Protein AF-A0A2M8P9A7-F1 (afdb_monomer)

Nearest PDB structures (foldseek):
  5wuq-assembly2_D  TM=7.816E-01  e=3.801E-02  Bacillus subtilis subsp. subtilis str. 168
  8z6g-assembly3_E  TM=8.017E-01  e=3.995E+00  Pseudomonas aeruginosa
  6in7-assembly1_A  TM=7.572E-01  e=4.563E+00  Pseudomonas aeruginosa PAO1
  2rn7-assembly1_A  TM=2.096E-01  e=6.362E+00  Shigella flexneri

Radius of gyration: 49.52 Å; Cα contacts (8 Å, |Δi|>4): 19; chains: 1; bounding box: 119×37×91 Å

Solvent-accessible surface area (backbone atoms only — not comparable to full-atom values): 7532 Å² total; per-residue (Å²): 134,75,89,67,88,71,76,50,73,67,54,52,52,52,49,49,32,53,74,75,63,72,52,51,73,70,55,45,55,53,49,53,55,48,46,75,76,33,69,65,57,43,51,51,51,52,50,51,51,51,50,53,52,56,59,71,66,55,77,88,74,79,76,76,76,76,86,68,78,50,77,89,70,58,70,80,73,82,70,81,76,79,69,79,77,75,76,80,77,75,82,74,72,65,64,63,57,52,54,55,52,52,52,53,50,52,53,52,52,53,56,52,55,68,73,76,112

Structure (mmCIF, N/CA/C/O backbone):
data_AF-A0A2M8P9A7-F1
#
_entry.id   AF-A0A2M8P9A7-F1
#
loop_
_atom_site.group_PDB
_atom_site.id
_atom_site.type_symbol
_atom_site.label_atom_id
_atom_site.label_alt_id
_atom_site.label_comp_id
_atom_site.label_asym_id
_atom_site.label_entity_id
_atom_site.label_seq_id
_atom_site.pdbx_PDB_ins_code
_atom_site.Cartn_x
_atom_site.Cartn_y
_atom_site.Cartn_z
_atom_site.occupancy
_atom_site.B_iso_or_equiv
_atom_site.auth_seq_id
_atom_site.auth_comp_id
_atom_site.auth_asym_id
_atom_site.auth_atom_id
_atom_site.pdbx_PDB_model_num
ATOM 1 N N . MET A 1 1 ? -1.663 23.539 10.699 1.00 40.19 1 MET A N 1
ATOM 2 C CA . MET A 1 1 ? -1.177 22.172 10.427 1.00 40.19 1 MET A CA 1
ATOM 3 C C . MET A 1 1 ? -1.245 21.459 11.757 1.00 40.19 1 MET A C 1
ATOM 5 O O . MET A 1 1 ? -0.344 21.601 12.572 1.00 40.19 1 MET A O 1
ATOM 9 N N . SER A 1 2 ? -2.431 20.938 12.057 1.00 39.78 2 SER A N 1
ATOM 10 C CA . SER A 1 2 ? -2.767 20.396 13.370 1.00 39.78 2 SER A CA 1
ATOM 11 C C . SER A 1 2 ? -1.882 19.187 13.635 1.00 39.78 2 SER A C 1
ATOM 13 O O . SER A 1 2 ? -1.644 18.412 12.718 1.00 39.78 2 SER A O 1
ATOM 15 N N . ALA A 1 3 ? -1.371 19.047 14.853 1.00 45.38 3 ALA A N 1
ATOM 16 C CA . ALA A 1 3 ? -0.750 17.813 15.303 1.00 45.38 3 ALA A CA 1
ATOM 17 C C . ALA A 1 3 ? -1.826 16.716 15.269 1.00 45.38 3 ALA A C 1
ATOM 19 O O . ALA A 1 3 ? -2.618 16.578 16.199 1.00 45.38 3 ALA A O 1
ATOM 20 N N . GLU A 1 4 ? -1.948 16.047 14.125 1.00 49.41 4 GLU A N 1
ATOM 21 C CA . GLU A 1 4 ? -2.879 14.952 13.914 1.00 49.41 4 GLU A CA 1
ATOM 22 C C . GLU A 1 4 ? -2.472 13.808 14.837 1.00 49.41 4 GLU A C 1
ATOM 24 O O . GLU A 1 4 ? -1.296 13.464 14.943 1.00 49.41 4 GLU A O 1
ATOM 29 N N . GLN A 1 5 ? -3.448 13.242 15.537 1.00 59.94 5 GLN A N 1
ATOM 30 C CA . GLN A 1 5 ? -3.306 11.987 16.263 1.00 59.94 5 GLN A CA 1
ATOM 31 C C . GLN A 1 5 ? -2.989 10.886 15.243 1.00 59.94 5 GLN A C 1
ATOM 33 O O . GLN A 1 5 ? -3.887 10.220 14.734 1.00 59.94 5 GLN A O 1
ATOM 38 N N . GLN A 1 6 ? -1.711 10.776 14.883 1.00 73.38 6 GLN A N 1
ATOM 39 C CA . GLN A 1 6 ? -1.192 9.807 13.933 1.00 73.38 6 GLN A CA 1
ATOM 40 C C . GLN A 1 6 ? -1.358 8.408 14.523 1.00 73.38 6 GLN A C 1
ATOM 42 O O . GLN A 1 6 ? -0.904 8.139 15.636 1.00 73.38 6 GLN A O 1
ATOM 47 N N . ILE A 1 7 ? -2.028 7.529 13.778 1.00 87.50 7 ILE A N 1
ATOM 48 C CA . ILE A 1 7 ? -2.097 6.104 14.106 1.00 87.50 7 ILE A CA 1
ATOM 49 C C . ILE A 1 7 ? -0.682 5.502 14.099 1.00 87.50 7 ILE A C 1
ATOM 51 O O . ILE A 1 7 ? 0.216 6.008 13.415 1.00 87.50 7 ILE A O 1
ATOM 55 N N . SER A 1 8 ? -0.466 4.441 14.878 1.00 92.94 8 SER A N 1
ATOM 56 C CA . SER A 1 8 ? 0.859 3.829 15.005 1.00 92.94 8 SER A CA 1
ATOM 57 C C . SER A 1 8 ? 1.303 3.183 13.683 1.00 92.94 8 SER A C 1
ATOM 59 O O . SER A 1 8 ? 0.450 2.724 12.921 1.00 92.94 8 SER A O 1
ATOM 61 N N . PRO A 1 9 ? 2.613 3.040 13.401 1.00 92.56 9 PRO A N 1
ATOM 62 C CA . PRO A 1 9 ? 3.082 2.262 12.251 1.00 92.56 9 PRO A CA 1
ATOM 63 C C . PRO A 1 9 ? 2.522 0.831 12.207 1.00 92.56 9 PRO A C 1
ATOM 65 O O . PRO A 1 9 ? 2.186 0.342 11.135 1.00 92.56 9 PRO A O 1
ATOM 68 N N . GLN A 1 10 ? 2.349 0.188 13.367 1.00 94.69 10 GLN A N 1
ATOM 69 C CA . GLN A 1 10 ? 1.723 -1.136 13.460 1.00 94.69 10 GLN A CA 1
ATOM 70 C C . GLN A 1 10 ? 0.238 -1.106 13.081 1.00 94.69 10 GLN A C 1
ATOM 72 O O . GLN A 1 10 ? -0.256 -2.052 12.479 1.00 94.69 10 GLN A O 1
ATOM 77 N N . ASP A 1 11 ? -0.479 -0.026 13.405 1.00 95.88 11 ASP A N 1
ATOM 78 C CA . ASP A 1 11 ? -1.876 0.121 12.989 1.00 95.88 11 ASP A CA 1
ATOM 79 C C . ASP A 1 11 ? -1.967 0.300 11.472 1.00 95.88 11 ASP A C 1
ATOM 81 O O . ASP A 1 11 ? -2.849 -0.277 10.844 1.00 95.88 11 ASP A O 1
ATOM 85 N N . TYR A 1 12 ? -1.036 1.044 10.865 1.00 95.62 12 TYR A N 1
ATOM 86 C CA . TYR A 1 12 ? -0.946 1.157 9.407 1.00 95.62 12 TYR A CA 1
ATOM 87 C C . TYR A 1 12 ? -0.718 -0.197 8.734 1.00 95.62 12 TYR A C 1
ATOM 89 O O . TYR A 1 12 ? -1.414 -0.524 7.775 1.00 95.62 12 TYR A O 1
ATOM 97 N N . GLU A 1 13 ? 0.232 -0.985 9.238 1.00 96.31 13 GLU A N 1
ATOM 98 C CA . GLU A 1 13 ? 0.516 -2.330 8.728 1.00 96.31 13 GLU A CA 1
ATOM 99 C C . GLU A 1 13 ? -0.717 -3.234 8.835 1.00 96.31 13 GLU A C 1
ATOM 101 O O . GLU A 1 13 ? -1.110 -3.878 7.865 1.00 96.31 13 GLU A O 1
ATOM 106 N N . LEU A 1 14 ? -1.397 -3.195 9.979 1.00 97.62 14 LEU A N 1
ATOM 107 C CA . LEU A 1 14 ? -2.587 -3.994 10.240 1.00 97.62 14 LEU A CA 1
ATOM 108 C C . LEU A 1 14 ? -3.786 -3.574 9.365 1.00 97.62 14 LEU A C 1
ATOM 110 O O . LEU A 1 14 ? -4.539 -4.428 8.896 1.00 97.62 14 LEU A O 1
ATOM 114 N N . LEU A 1 15 ? -3.945 -2.277 9.080 1.00 97.62 15 LEU A N 1
ATOM 115 C CA . LEU A 1 15 ? -4.937 -1.777 8.122 1.00 97.62 15 LEU A CA 1
ATOM 116 C C . LEU A 1 15 ? -4.605 -2.174 6.676 1.00 97.62 15 LEU A C 1
ATOM 118 O O . LEU A 1 15 ? -5.524 -2.505 5.927 1.00 97.62 15 LEU A O 1
ATOM 122 N N . SER A 1 16 ? -3.326 -2.161 6.286 1.00 97.31 16 SER A N 1
ATOM 123 C CA . SER A 1 16 ? -2.891 -2.633 4.963 1.00 97.31 16 SER A CA 1
ATOM 124 C C . SER A 1 16 ? -3.195 -4.119 4.799 1.00 97.31 16 SER A C 1
ATOM 126 O O . SER A 1 16 ? -3.940 -4.490 3.897 1.00 97.31 16 SER A O 1
ATOM 128 N N . ALA A 1 17 ? -2.747 -4.949 5.745 1.00 98.00 17 ALA A N 1
ATOM 129 C CA . ALA A 1 17 ? -3.011 -6.385 5.747 1.00 98.00 17 ALA A CA 1
ATOM 130 C C . ALA A 1 17 ? -4.520 -6.700 5.747 1.00 98.00 17 ALA A C 1
ATOM 132 O O . ALA A 1 17 ? -4.963 -7.663 5.123 1.00 98.00 17 ALA A O 1
ATOM 133 N N . TYR A 1 18 ? -5.347 -5.874 6.400 1.00 98.19 18 TYR A N 1
ATOM 134 C CA . TYR A 1 18 ? -6.805 -6.007 6.334 1.00 98.19 18 TYR A CA 1
ATOM 135 C C . TYR A 1 18 ? -7.370 -5.752 4.930 1.00 98.19 18 TYR A C 1
ATOM 137 O O . TYR A 1 18 ? -8.281 -6.468 4.506 1.00 98.19 18 TYR A O 1
ATOM 145 N N . ILE A 1 19 ? -6.856 -4.745 4.213 1.00 97.56 19 ILE A N 1
ATOM 146 C CA . ILE A 1 19 ? -7.252 -4.445 2.827 1.00 97.56 19 ILE A CA 1
ATOM 147 C C . ILE A 1 19 ? -6.826 -5.578 1.890 1.00 97.56 19 ILE A C 1
ATOM 149 O O . ILE A 1 19 ? -7.627 -5.991 1.051 1.00 97.56 19 ILE A O 1
ATOM 153 N N . ASP A 1 20 ? -5.616 -6.101 2.076 1.00 97.25 20 ASP A N 1
ATOM 154 C CA . ASP A 1 20 ? -5.052 -7.178 1.257 1.00 97.25 20 ASP A CA 1
ATOM 155 C C . ASP A 1 20 ? -5.643 -8.561 1.602 1.00 97.25 20 ASP A C 1
ATOM 157 O O . ASP A 1 20 ? -5.500 -9.522 0.847 1.00 97.25 20 ASP A O 1
ATOM 161 N N . GLY A 1 21 ? -6.381 -8.664 2.714 1.00 97.44 21 GLY A N 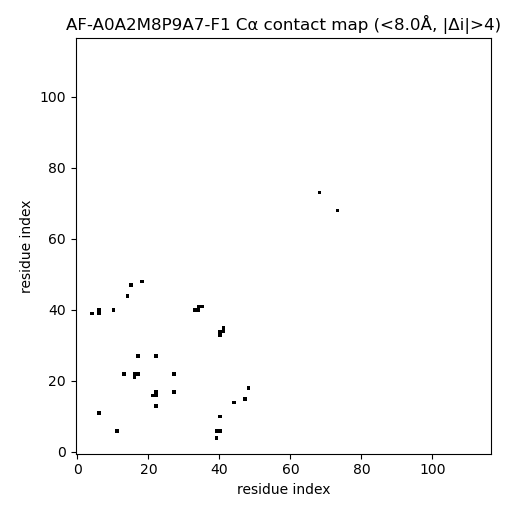1
ATOM 162 C CA . GLY A 1 21 ? -7.005 -9.907 3.169 1.00 97.44 21 GLY A CA 1
ATOM 163 C C . GLY A 1 21 ? -6.034 -10.879 3.843 1.00 97.44 21 GLY A C 1
ATOM 164 O O . GLY A 1 21 ? -6.341 -12.063 3.939 1.00 97.44 21 GLY A O 1
ATOM 165 N N . GLU A 1 22 ? -4.895 -10.384 4.326 1.00 98.25 22 GLU A N 1
ATOM 166 C CA . GLU A 1 22 ? -3.803 -11.171 4.912 1.00 98.25 22 GLU A CA 1
ATOM 167 C C . GLU A 1 22 ? -3.935 -11.392 6.430 1.00 98.25 22 GLU A C 1
ATOM 169 O O . GLU A 1 22 ? -3.127 -12.102 7.025 1.00 98.25 22 GLU A O 1
ATOM 174 N N . LEU A 1 23 ? -4.959 -10.820 7.073 1.00 98.12 23 LEU A N 1
ATOM 175 C CA . LEU A 1 23 ? -5.233 -11.057 8.495 1.00 98.12 23 LEU A CA 1
ATOM 176 C C . LEU A 1 23 ? -5.910 -12.408 8.739 1.00 98.12 23 LEU A C 1
ATOM 178 O O . LEU A 1 23 ? -6.832 -12.799 8.017 1.00 98.12 23 LEU A O 1
ATOM 182 N N . THR A 1 24 ? -5.534 -13.068 9.836 1.00 98.12 24 THR A N 1
ATOM 183 C CA . THR A 1 24 ? -6.287 -14.214 10.366 1.00 98.12 24 THR A CA 1
ATOM 184 C C . THR A 1 24 ? -7.675 -13.787 10.859 1.00 98.12 24 THR A C 1
ATOM 186 O O . THR A 1 24 ? -7.909 -12.617 11.173 1.00 98.12 24 THR A O 1
ATOM 189 N N . ASP A 1 25 ? -8.606 -14.735 11.007 1.00 97.69 25 ASP A N 1
ATOM 190 C CA . ASP A 1 25 ? -9.963 -14.440 11.500 1.00 97.69 25 ASP A CA 1
ATOM 191 C C . ASP A 1 25 ? -9.959 -13.768 12.885 1.00 97.69 25 ASP A C 1
ATOM 193 O O . ASP A 1 25 ? -10.764 -12.878 13.162 1.00 97.69 25 ASP A O 1
ATOM 197 N N . ALA A 1 26 ? -9.036 -14.163 13.767 1.00 97.38 26 ALA A N 1
ATOM 198 C CA . ALA A 1 26 ? -8.912 -13.587 15.104 1.00 97.38 26 ALA A CA 1
ATOM 199 C C . ALA A 1 26 ? -8.438 -12.123 15.064 1.00 97.38 26 ALA A C 1
ATOM 201 O O . ALA A 1 26 ? -8.999 -11.262 15.749 1.00 97.38 26 ALA A O 1
ATOM 202 N N . GLU A 1 27 ? -7.432 -11.828 14.240 1.00 97.25 27 GLU A N 1
ATOM 203 C CA . GLU A 1 27 ? -6.902 -10.472 14.054 1.00 97.25 27 GLU A CA 1
ATOM 204 C C . GLU A 1 27 ? -7.929 -9.569 13.380 1.00 97.25 27 GLU A C 1
ATOM 206 O O . GLU A 1 27 ? -8.169 -8.455 13.845 1.00 97.25 27 GLU A O 1
ATOM 211 N N . ARG A 1 28 ? -8.602 -10.082 12.344 1.00 97.75 28 ARG A N 1
ATOM 212 C CA . ARG A 1 28 ? -9.699 -9.401 11.656 1.00 97.75 28 ARG A CA 1
ATOM 213 C C . ARG A 1 28 ? -10.794 -8.990 12.634 1.00 97.75 28 ARG A C 1
ATOM 215 O O . ARG A 1 28 ? -11.146 -7.816 12.683 1.00 97.75 28 ARG A O 1
ATOM 222 N N . ASN A 1 29 ? -11.294 -9.925 13.442 1.00 97.88 29 ASN A N 1
ATOM 223 C CA . ASN A 1 29 ? -12.350 -9.640 14.417 1.00 97.88 29 ASN A CA 1
ATOM 224 C C . ASN A 1 29 ? -11.912 -8.586 15.445 1.00 97.88 29 ASN A C 1
ATOM 226 O O . ASN A 1 29 ? -12.687 -7.700 15.802 1.00 97.88 29 ASN A O 1
ATOM 230 N N . THR A 1 30 ? -10.660 -8.657 15.900 1.00 97.56 30 THR A N 1
ATOM 231 C CA . THR A 1 30 ? -10.099 -7.688 16.852 1.00 97.56 30 THR A CA 1
ATOM 232 C C . THR A 1 30 ? -10.006 -6.292 16.231 1.00 97.56 30 THR A C 1
ATOM 234 O O . THR A 1 30 ? -10.392 -5.302 16.855 1.00 97.56 30 THR A O 1
ATOM 237 N N . LEU A 1 31 ? -9.536 -6.200 14.985 1.00 97.56 31 LEU A N 1
ATOM 238 C CA . LEU A 1 31 ? -9.474 -4.943 14.245 1.00 97.56 31 LEU A CA 1
ATOM 239 C C . LEU A 1 31 ? -10.863 -4.362 13.995 1.00 97.56 31 LEU A C 1
ATOM 241 O O . LEU A 1 31 ? -11.073 -3.172 14.197 1.00 97.56 31 LEU A O 1
ATOM 245 N N . GLU A 1 32 ? -11.821 -5.185 13.579 1.00 97.50 32 GLU A N 1
ATOM 246 C CA . GLU A 1 32 ? -13.188 -4.741 13.309 1.00 97.50 32 GLU A CA 1
ATOM 247 C C . GLU A 1 32 ? -13.859 -4.195 14.574 1.00 97.50 32 GLU A C 1
ATOM 249 O O . GLU A 1 32 ? -14.513 -3.155 14.513 1.00 97.50 32 GLU A O 1
ATOM 254 N N . GLN A 1 33 ? -13.611 -4.800 15.740 1.00 97.38 33 GLN A N 1
ATOM 255 C CA . GLN A 1 33 ? -14.039 -4.241 17.025 1.00 97.38 33 GLN A CA 1
ATOM 256 C C . GLN A 1 33 ? -13.410 -2.869 17.294 1.00 97.38 33 GLN A C 1
ATOM 258 O O . GLN A 1 33 ? -14.136 -1.929 17.619 1.00 97.38 33 GLN A O 1
ATOM 263 N N . ARG A 1 34 ? -12.094 -2.715 17.106 1.00 96.62 34 ARG A N 1
ATOM 264 C CA . ARG A 1 34 ? -11.412 -1.415 17.256 1.00 96.62 34 ARG A CA 1
ATOM 265 C C . ARG A 1 34 ? -11.943 -0.370 16.284 1.00 96.62 34 ARG A C 1
ATOM 267 O O . ARG A 1 34 ? -12.179 0.771 16.668 1.00 96.62 34 ARG A O 1
ATOM 274 N N . LEU A 1 35 ? -12.216 -0.761 15.041 1.00 96.75 35 LEU A N 1
ATOM 275 C CA . LEU A 1 35 ? -12.815 0.120 14.047 1.00 96.75 35 LEU A CA 1
ATOM 276 C C . LEU A 1 35 ? -14.183 0.631 14.499 1.00 96.75 35 LEU A C 1
ATOM 278 O O . LEU A 1 35 ? -14.527 1.736 14.115 1.00 96.75 35 LEU A O 1
ATOM 282 N N . THR A 1 36 ? -14.958 -0.081 15.325 1.00 96.94 36 THR A N 1
ATOM 283 C CA . THR A 1 36 ? -16.237 0.462 15.832 1.00 96.94 36 THR A CA 1
ATOM 284 C C . THR A 1 36 ? -16.075 1.598 16.844 1.00 96.94 36 THR A C 1
ATOM 286 O O . THR A 1 36 ? -16.965 2.442 16.952 1.00 96.94 36 THR A O 1
ATOM 289 N N . THR A 1 37 ? -14.958 1.644 17.570 1.00 95.81 37 THR A N 1
ATOM 290 C CA . THR A 1 37 ? -14.737 2.576 18.685 1.00 95.81 37 THR A CA 1
ATOM 291 C C . THR A 1 37 ? -13.732 3.682 18.363 1.00 95.81 37 THR A C 1
ATOM 293 O O . THR A 1 37 ? -13.789 4.747 18.977 1.00 95.81 37 THR A O 1
ATOM 296 N N . GLU A 1 38 ? -12.839 3.469 17.392 1.00 95.56 38 GLU A N 1
ATOM 297 C CA . GLU A 1 38 ? -11.750 4.381 17.033 1.00 95.56 38 GLU A CA 1
ATOM 298 C C . GLU A 1 38 ? -12.036 5.117 15.702 1.00 95.56 38 GLU A C 1
ATOM 300 O O . GLU A 1 38 ? -11.701 4.622 14.620 1.00 95.56 38 GLU A O 1
ATOM 305 N N . PRO A 1 39 ? -12.617 6.337 15.726 1.00 93.50 39 PRO A N 1
ATOM 306 C CA 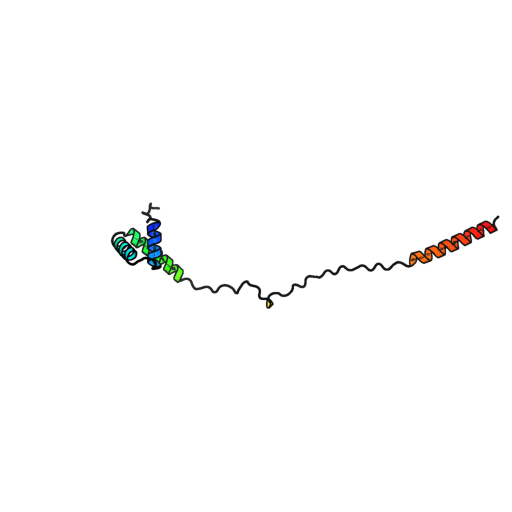. PRO A 1 39 ? -12.951 7.080 14.503 1.00 93.50 39 PRO A CA 1
ATOM 307 C C . PRO A 1 39 ? -11.718 7.540 13.710 1.00 93.50 39 PRO A C 1
ATOM 309 O O . PRO A 1 39 ? -11.807 7.792 12.509 1.00 93.50 39 PRO A O 1
ATOM 312 N N . THR A 1 40 ? -10.561 7.669 14.363 1.00 93.50 40 THR A N 1
ATOM 313 C CA . THR A 1 40 ? -9.275 7.923 13.699 1.00 93.50 40 THR A CA 1
ATOM 314 C C . THR A 1 40 ? -8.892 6.751 12.800 1.00 93.50 40 THR A C 1
ATOM 316 O O . THR A 1 40 ? -8.613 6.959 11.624 1.00 93.50 40 THR A O 1
ATOM 319 N N . LEU A 1 41 ? -8.991 5.523 13.311 1.00 95.25 41 LEU A N 1
ATOM 320 C CA . LEU A 1 41 ? -8.683 4.291 12.585 1.00 95.25 41 LEU A CA 1
ATOM 321 C C . LEU A 1 41 ? -9.618 4.090 11.377 1.00 95.25 41 LEU A C 1
ATOM 323 O O . LEU A 1 41 ? -9.168 3.738 10.288 1.00 95.25 41 LEU A O 1
ATOM 327 N N . GLN A 1 42 ? -10.913 4.401 11.532 1.00 95.81 42 GLN A N 1
ATOM 328 C CA . GLN A 1 42 ? -11.882 4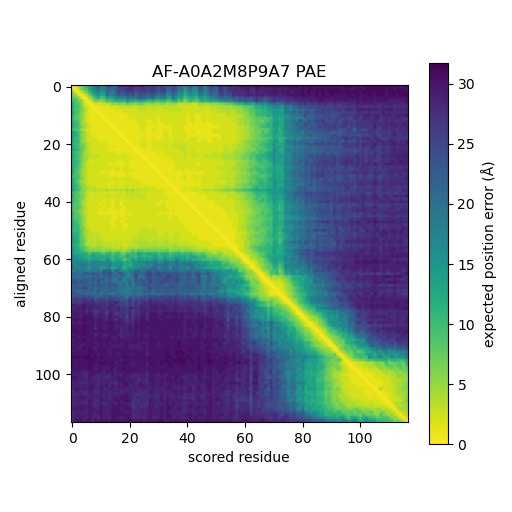.382 10.424 1.00 95.81 42 GLN A CA 1
ATOM 329 C C . GLN A 1 42 ? -11.525 5.366 9.302 1.00 95.81 42 GLN A C 1
ATOM 331 O O . GLN A 1 42 ? -11.674 5.052 8.114 1.00 95.81 42 GLN A O 1
ATOM 336 N N . ARG A 1 43 ? -11.084 6.576 9.671 1.00 95.56 43 ARG A N 1
ATOM 337 C CA . ARG A 1 43 ? -10.694 7.612 8.709 1.00 95.56 43 ARG A CA 1
ATOM 338 C C . ARG A 1 43 ? -9.482 7.165 7.903 1.00 95.56 43 ARG A C 1
ATOM 340 O O . ARG A 1 43 ? -9.508 7.278 6.679 1.00 95.56 43 ARG A O 1
ATOM 347 N N . GLU A 1 44 ? -8.483 6.595 8.570 1.00 95.12 44 GLU A N 1
ATOM 348 C CA . GLU A 1 44 ? -7.280 6.083 7.909 1.00 95.12 44 GLU A CA 1
ATOM 349 C C . GLU A 1 44 ? -7.579 4.886 7.005 1.00 95.12 44 GLU A C 1
ATOM 351 O O . GLU A 1 44 ? -7.152 4.870 5.851 1.00 95.12 44 GLU A O 1
ATOM 356 N N . LEU A 1 45 ? -8.414 3.938 7.447 1.00 97.06 45 LEU A N 1
ATOM 357 C CA . LEU A 1 45 ? -8.867 2.836 6.591 1.00 97.06 45 LEU A CA 1
ATOM 358 C C . LEU A 1 45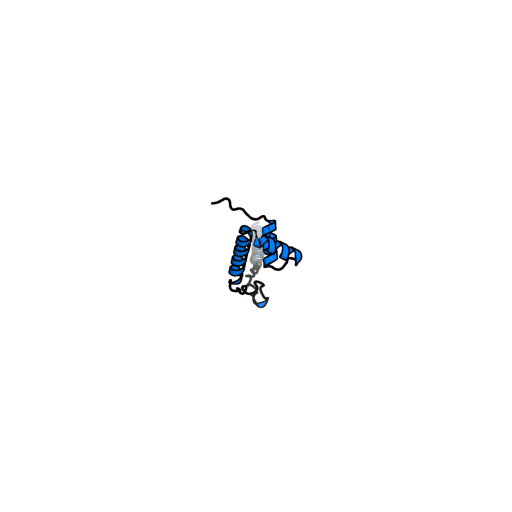 ? -9.558 3.351 5.318 1.00 97.06 45 LEU A C 1
ATOM 360 O O . LEU A 1 45 ? -9.335 2.838 4.220 1.00 97.06 45 LEU A O 1
ATOM 364 N N . SER A 1 46 ? -10.399 4.375 5.459 1.00 97.06 46 SER A N 1
ATOM 365 C CA . SER A 1 46 ? -11.089 5.000 4.326 1.00 97.06 46 SER A CA 1
ATOM 366 C C . SER A 1 46 ? -10.106 5.704 3.385 1.00 97.06 46 SER A C 1
ATOM 368 O O . SER A 1 46 ? -10.226 5.580 2.167 1.00 97.06 46 SER A O 1
ATOM 370 N N . SER A 1 47 ? -9.107 6.398 3.937 1.00 95.88 47 SER A N 1
ATOM 371 C CA . SER A 1 47 ? -8.029 7.052 3.185 1.00 95.88 47 SER A CA 1
ATOM 372 C C . SER A 1 47 ? -7.208 6.050 2.360 1.00 95.88 47 SER A C 1
ATOM 374 O O . SER A 1 47 ? -7.020 6.231 1.151 1.00 95.88 47 SER A O 1
ATOM 376 N N . LEU A 1 48 ? -6.800 4.935 2.977 1.00 95.81 48 LEU A N 1
ATOM 377 C CA . LEU A 1 48 ? -6.063 3.862 2.308 1.00 95.81 48 LEU A CA 1
ATOM 378 C C . LEU A 1 48 ? -6.887 3.229 1.182 1.00 95.81 48 LEU A C 1
ATOM 380 O O . LEU A 1 48 ? -6.410 3.131 0.052 1.00 95.81 48 LEU A O 1
ATOM 384 N N . ARG A 1 49 ? -8.156 2.887 1.442 1.00 97.50 49 ARG A N 1
ATOM 385 C CA . ARG A 1 49 ? -9.065 2.346 0.416 1.00 97.50 49 ARG A CA 1
ATOM 386 C C . ARG A 1 49 ? -9.241 3.295 -0.765 1.00 97.50 49 ARG A C 1
ATOM 388 O O . ARG A 1 49 ? -9.239 2.846 -1.907 1.00 97.50 49 ARG A O 1
ATOM 395 N N . ASN A 1 50 ? -9.360 4.597 -0.515 1.00 97.19 50 ASN A N 1
ATOM 396 C CA . ASN A 1 50 ? -9.454 5.593 -1.583 1.00 97.19 50 ASN A CA 1
ATOM 397 C C . ASN A 1 50 ? -8.191 5.619 -2.449 1.00 97.19 50 ASN A C 1
ATOM 399 O O . ASN A 1 50 ? -8.289 5.679 -3.673 1.00 97.19 50 ASN A O 1
ATOM 403 N N . THR A 1 51 ? -7.018 5.521 -1.826 1.00 95.56 51 THR A N 1
ATOM 404 C CA . THR A 1 51 ? -5.734 5.468 -2.535 1.00 95.56 51 THR A CA 1
ATOM 405 C C . THR A 1 51 ? -5.625 4.207 -3.393 1.00 95.56 51 THR A C 1
ATOM 407 O O . THR A 1 51 ? -5.318 4.296 -4.580 1.00 95.56 51 THR A O 1
ATOM 410 N N . VAL A 1 52 ? -5.954 3.041 -2.829 1.00 95.56 52 VAL A N 1
ATOM 411 C CA . VAL A 1 52 ? -5.977 1.759 -3.554 1.00 95.56 52 VAL A CA 1
ATOM 412 C C . VAL A 1 52 ? -6.951 1.814 -4.733 1.00 95.56 52 VAL A C 1
ATOM 414 O O . VAL A 1 52 ? -6.606 1.428 -5.848 1.00 95.56 52 VAL A O 1
ATOM 417 N N . ASN A 1 53 ? -8.147 2.369 -4.528 1.00 95.56 53 ASN A N 1
ATOM 418 C CA . ASN A 1 53 ? -9.133 2.545 -5.591 1.00 95.56 53 ASN A CA 1
ATOM 419 C C . ASN A 1 53 ? -8.630 3.465 -6.709 1.00 95.56 53 ASN A C 1
ATOM 421 O O . ASN A 1 53 ? -8.870 3.177 -7.878 1.00 95.56 53 ASN A O 1
ATOM 425 N N . LEU A 1 54 ? -7.924 4.548 -6.372 1.00 95.56 54 LEU A N 1
ATOM 426 C CA . LEU A 1 54 ? -7.336 5.447 -7.364 1.00 95.56 54 LEU A CA 1
ATOM 427 C C . LEU A 1 54 ? -6.272 4.732 -8.205 1.00 95.56 54 LEU A C 1
ATOM 429 O O . LEU A 1 54 ? -6.251 4.885 -9.424 1.00 95.56 54 LEU A O 1
ATOM 433 N N . ILE A 1 55 ? -5.424 3.918 -7.573 1.00 93.88 55 ILE A N 1
ATOM 434 C CA . ILE A 1 55 ? -4.413 3.118 -8.274 1.00 93.88 55 ILE A CA 1
ATOM 435 C C . ILE A 1 55 ? -5.082 2.099 -9.205 1.00 93.88 55 ILE A C 1
ATOM 437 O O . ILE A 1 55 ? -4.686 1.972 -10.361 1.00 93.88 55 ILE A O 1
ATOM 441 N N . HIS A 1 56 ? -6.140 1.424 -8.750 1.00 92.19 56 HIS A N 1
ATOM 442 C CA . HIS A 1 56 ? -6.883 0.463 -9.572 1.00 92.19 56 HIS A CA 1
ATOM 443 C C . HIS A 1 56 ? -7.608 1.086 -10.773 1.00 92.19 56 HIS A C 1
ATOM 445 O O . HIS A 1 56 ? -7.947 0.374 -11.716 1.00 92.19 56 HIS A O 1
ATOM 451 N N . GLN A 1 57 ? -7.845 2.399 -10.773 1.00 93.31 57 GLN A N 1
ATOM 452 C CA . GLN A 1 57 ? -8.439 3.109 -11.911 1.00 93.31 57 GLN A CA 1
ATOM 453 C C . GLN A 1 57 ? -7.430 3.419 -13.025 1.00 93.31 57 GLN A C 1
ATOM 455 O O . GLN A 1 57 ? -7.826 3.858 -14.108 1.00 93.31 57 GLN A O 1
ATOM 460 N N . ILE A 1 58 ? -6.133 3.212 -12.788 1.00 91.12 58 ILE A N 1
ATOM 461 C CA . ILE A 1 58 ? -5.094 3.480 -13.781 1.00 91.12 58 ILE A CA 1
ATOM 462 C C . ILE A 1 58 ? -5.208 2.455 -14.917 1.00 91.12 58 ILE A C 1
ATOM 464 O O . ILE A 1 58 ? -5.258 1.247 -14.682 1.00 91.12 58 ILE A O 1
ATOM 468 N N . GLN A 1 59 ? -5.232 2.931 -16.169 1.00 84.75 59 GLN A N 1
ATOM 469 C CA . GLN A 1 59 ? -5.240 2.031 -17.322 1.00 84.75 59 GLN A CA 1
ATOM 470 C C . GLN A 1 59 ? -3.952 1.196 -17.364 1.00 84.75 59 GLN A C 1
ATOM 472 O O . GLN A 1 59 ? -2.860 1.771 -17.297 1.00 84.75 59 GLN A O 1
ATOM 477 N N . PRO A 1 60 ? -4.051 -0.134 -17.551 1.00 82.00 60 PRO A N 1
ATOM 478 C CA . PRO A 1 60 ? -2.884 -0.971 -17.780 1.00 82.00 60 PRO A CA 1
ATOM 479 C C . PRO A 1 60 ? -2.142 -0.484 -19.027 1.00 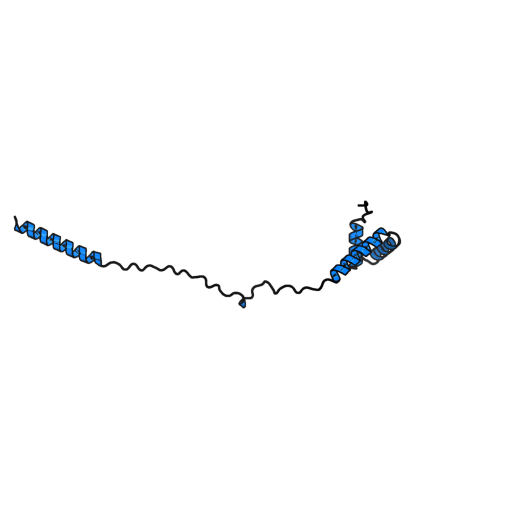82.00 60 PRO A C 1
ATOM 481 O O . PRO A 1 60 ? -2.677 -0.528 -20.135 1.00 82.00 60 PRO A O 1
ATOM 484 N N . MET A 1 61 ? -0.910 -0.005 -18.862 1.00 80.38 61 MET A N 1
ATOM 485 C CA . MET A 1 61 ? -0.055 0.330 -19.998 1.00 80.38 61 MET A CA 1
ATOM 486 C C . MET A 1 61 ? 0.701 -0.913 -20.451 1.00 80.38 61 MET A C 1
ATOM 488 O O . MET A 1 61 ? 1.372 -1.574 -19.659 1.00 80.38 61 MET A O 1
ATOM 492 N N . THR A 1 62 ? 0.637 -1.211 -21.745 1.00 79.00 62 THR A N 1
ATOM 493 C CA . THR A 1 62 ? 1.506 -2.224 -22.345 1.00 79.00 62 THR A CA 1
ATOM 494 C C . THR A 1 62 ? 2.941 -1.714 -22.314 1.00 79.00 62 THR A C 1
ATOM 496 O O . THR A 1 62 ? 3.215 -0.611 -22.794 1.00 79.00 62 THR A O 1
ATOM 499 N N . ALA A 1 63 ? 3.862 -2.509 -21.768 1.00 79.38 63 ALA A N 1
ATOM 500 C CA . ALA A 1 63 ? 5.277 -2.175 -21.828 1.00 79.38 63 ALA A CA 1
ATOM 501 C C . ALA A 1 63 ? 5.709 -1.986 -23.299 1.00 79.38 63 ALA A C 1
ATOM 503 O O . ALA A 1 63 ? 5.246 -2.732 -24.173 1.00 79.38 63 ALA A O 1
ATOM 504 N N . PRO A 1 64 ? 6.593 -1.017 -23.601 1.00 76.06 64 PRO A N 1
ATOM 505 C CA . PRO A 1 64 ? 7.233 -0.939 -24.907 1.00 76.06 64 PRO A CA 1
ATOM 506 C C . PRO A 1 64 ? 7.875 -2.288 -25.248 1.00 76.06 64 PRO A C 1
ATOM 508 O O . PRO A 1 64 ? 8.351 -2.986 -24.352 1.00 76.06 64 PRO A O 1
ATOM 511 N N . ARG A 1 65 ? 7.869 -2.656 -26.539 1.00 73.31 65 ARG A N 1
ATOM 512 C CA . ARG A 1 65 ? 8.450 -3.909 -27.058 1.00 73.31 65 ARG A C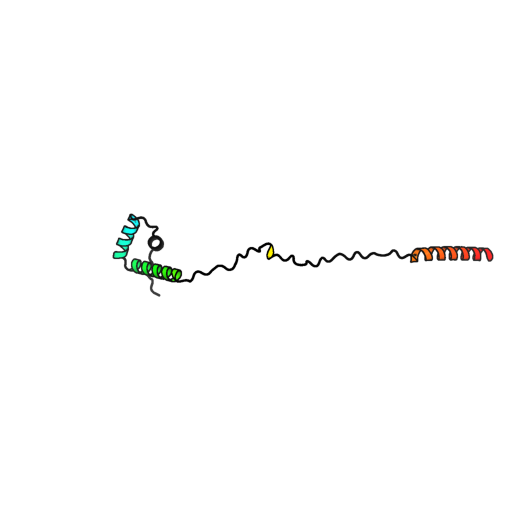A 1
ATOM 513 C C . ARG A 1 65 ? 9.775 -4.252 -26.368 1.00 73.31 65 ARG A C 1
ATOM 515 O O . ARG A 1 65 ? 10.561 -3.348 -26.090 1.00 73.31 65 ARG A O 1
ATOM 522 N N . ASN A 1 66 ? 10.029 -5.546 -26.164 1.00 74.00 66 ASN A N 1
ATOM 523 C CA . ASN A 1 66 ? 11.263 -6.045 -25.558 1.00 74.00 66 ASN A CA 1
ATOM 524 C C . ASN A 1 66 ? 12.489 -5.280 -26.081 1.00 74.00 66 ASN A C 1
ATOM 526 O O . ASN A 1 66 ? 12.757 -5.266 -27.281 1.00 74.00 66 ASN A O 1
ATOM 530 N N . PHE A 1 67 ? 13.226 -4.649 -25.163 1.00 70.75 67 PHE A N 1
ATOM 531 C CA . PHE A 1 67 ? 14.486 -3.955 -25.457 1.00 70.75 67 PHE A CA 1
ATOM 532 C C . PHE A 1 67 ? 15.621 -4.926 -25.807 1.00 70.75 67 PHE A C 1
ATOM 534 O O . PHE A 1 67 ? 16.731 -4.508 -26.130 1.00 70.75 67 PHE A O 1
ATOM 541 N N . THR A 1 68 ? 15.355 -6.230 -25.746 1.00 79.62 68 THR A N 1
ATOM 542 C CA . THR A 1 68 ? 16.238 -7.259 -26.272 1.00 79.62 68 THR A CA 1
ATOM 543 C C . THR A 1 68 ? 16.281 -7.137 -27.790 1.00 79.62 68 THR A C 1
ATOM 545 O O . THR A 1 68 ? 15.284 -7.373 -28.472 1.00 79.62 68 THR A O 1
ATOM 548 N N . LEU A 1 69 ? 17.447 -6.774 -28.321 1.00 76.81 69 LEU A N 1
ATOM 549 C CA . LEU A 1 69 ? 17.698 -6.844 -29.754 1.00 76.81 69 LEU A CA 1
ATOM 550 C C . LEU A 1 69 ? 17.515 -8.295 -30.207 1.00 76.81 69 LEU A C 1
ATOM 552 O O . LEU A 1 69 ? 18.185 -9.196 -29.700 1.00 76.81 69 LEU A O 1
ATOM 556 N N . THR A 1 70 ? 16.607 -8.529 -31.152 1.00 77.88 70 THR A N 1
ATOM 557 C CA . THR A 1 70 ? 16.589 -9.802 -31.877 1.00 77.88 70 THR A CA 1
ATOM 558 C C . THR A 1 70 ? 17.772 -9.833 -32.840 1.00 77.88 70 THR A C 1
ATOM 560 O O . THR A 1 70 ? 18.268 -8.783 -33.253 1.00 77.88 70 THR A O 1
ATOM 563 N N . ALA A 1 71 ? 18.232 -11.028 -33.217 1.00 76.62 71 ALA A N 1
ATOM 564 C CA . ALA A 1 71 ? 19.317 -11.174 -34.190 1.00 76.62 71 ALA A CA 1
ATOM 565 C C . ALA A 1 71 ? 19.034 -10.390 -35.489 1.00 76.62 71 ALA A C 1
ATOM 567 O O . ALA A 1 71 ? 19.927 -9.738 -36.021 1.00 76.62 71 ALA A O 1
ATOM 568 N N . ASP A 1 72 ? 17.769 -10.352 -35.918 1.00 74.81 72 ASP A N 1
ATOM 569 C CA . ASP A 1 72 ? 17.312 -9.617 -37.105 1.00 74.81 72 ASP A CA 1
ATOM 570 C C . ASP A 1 72 ? 17.415 -8.085 -36.974 1.00 74.81 72 ASP A C 1
ATOM 572 O O . ASP A 1 72 ? 17.500 -7.380 -37.978 1.00 74.81 72 ASP A O 1
ATOM 576 N N . MET A 1 73 ? 17.415 -7.543 -35.748 1.00 78.06 73 MET A N 1
ATOM 577 C CA . MET A 1 73 ? 17.596 -6.105 -35.486 1.00 78.06 73 MET A CA 1
ATOM 578 C C . MET A 1 73 ? 19.067 -5.679 -35.510 1.00 78.06 73 MET A C 1
ATOM 580 O O . MET A 1 73 ? 19.363 -4.483 -35.528 1.00 78.06 73 MET A O 1
ATOM 584 N N . VAL A 1 74 ? 19.998 -6.635 -35.512 1.00 79.31 74 VAL A N 1
ATOM 585 C CA . VAL A 1 74 ? 21.431 -6.367 -35.607 1.00 79.31 74 VAL A CA 1
ATOM 586 C C . VAL A 1 74 ? 21.815 -6.329 -37.082 1.00 79.31 74 VAL A C 1
ATOM 588 O O . VAL A 1 74 ? 22.242 -7.321 -37.666 1.00 79.31 74 VAL A O 1
ATOM 591 N N . THR A 1 75 ? 21.692 -5.159 -37.709 1.00 72.00 75 THR A N 1
ATOM 592 C CA . THR A 1 75 ? 22.411 -4.928 -38.966 1.00 72.00 75 THR A CA 1
ATOM 593 C C . THR A 1 75 ? 23.897 -4.845 -38.613 1.00 72.00 75 THR A C 1
ATOM 595 O O . THR A 1 75 ? 24.252 -3.985 -37.800 1.00 72.00 75 THR A O 1
ATOM 598 N N . PRO A 1 76 ? 24.783 -5.702 -39.159 1.00 67.19 76 PRO A N 1
ATOM 599 C CA . PRO A 1 76 ? 26.211 -5.520 -38.960 1.00 67.19 76 PRO A CA 1
ATOM 600 C C . PRO A 1 76 ? 26.547 -4.130 -39.493 1.00 67.19 76 PRO A C 1
ATOM 602 O O . PRO A 1 76 ? 26.428 -3.869 -40.691 1.00 67.19 76 PRO A O 1
ATOM 605 N N . GLN A 1 77 ? 26.887 -3.202 -38.593 1.00 62.75 77 GLN A N 1
ATOM 606 C CA . GLN A 1 77 ? 27.418 -1.916 -39.011 1.00 62.75 77 GLN A CA 1
ATOM 607 C C . GLN A 1 77 ? 28.597 -2.234 -39.922 1.00 62.75 77 GLN A C 1
ATOM 609 O O . GLN A 1 77 ? 29.492 -2.986 -39.530 1.00 62.75 77 GLN A O 1
ATOM 614 N N . ASN A 1 78 ? 28.565 -1.701 -41.145 1.00 61.31 78 ASN A N 1
ATOM 615 C CA . ASN A 1 78 ? 29.715 -1.687 -42.034 1.00 61.31 78 ASN A CA 1
ATOM 616 C C . ASN A 1 78 ? 30.818 -0.909 -41.316 1.00 61.31 78 ASN A C 1
ATOM 618 O O . ASN A 1 78 ? 30.969 0.298 -41.495 1.00 61.31 78 ASN A O 1
ATOM 622 N N . VAL A 1 79 ? 31.563 -1.597 -40.453 1.00 62.50 79 VAL A N 1
ATOM 623 C CA . VAL A 1 79 ? 32.818 -1.100 -39.930 1.00 62.50 79 VAL A CA 1
ATOM 624 C C . VAL A 1 79 ? 33.655 -0.829 -41.164 1.00 62.50 79 VAL A C 1
ATOM 626 O O . VAL A 1 79 ? 33.897 -1.729 -41.971 1.00 62.50 79 VAL A O 1
ATOM 629 N N . ILE A 1 80 ? 34.004 0.439 -41.374 1.00 63.81 80 ILE A N 1
ATOM 630 C CA . ILE A 1 80 ? 34.927 0.827 -42.431 1.00 63.81 80 ILE A CA 1
ATOM 631 C C . ILE A 1 80 ? 36.218 0.082 -42.108 1.00 63.81 80 ILE A C 1
ATOM 633 O O . ILE A 1 80 ? 36.993 0.495 -41.246 1.00 63.81 80 ILE A O 1
ATOM 637 N N . GLN A 1 81 ? 36.417 -1.068 -42.748 1.00 64.38 81 GLN A N 1
ATOM 638 C CA . GLN A 1 81 ? 37.661 -1.805 -42.661 1.00 64.38 81 GLN A CA 1
ATOM 639 C C . GLN A 1 81 ? 38.676 -0.968 -43.425 1.00 64.38 81 GLN A C 1
ATOM 641 O O . GLN A 1 81 ? 38.796 -1.060 -44.647 1.00 64.38 81 GLN A O 1
ATOM 646 N N . LEU A 1 82 ? 39.363 -0.091 -42.693 1.00 60.91 82 LEU A N 1
ATOM 647 C CA . LEU A 1 82 ? 40.525 0.635 -43.173 1.00 60.91 82 LEU A CA 1
ATOM 648 C C . LEU A 1 82 ? 41.606 -0.407 -43.455 1.00 60.91 82 LEU A C 1
ATOM 650 O O . LEU A 1 82 ? 42.427 -0.732 -42.599 1.00 60.91 82 LEU A O 1
ATOM 654 N N . GLN A 1 83 ? 41.567 -0.990 -44.651 1.00 64.69 83 GLN A N 1
ATOM 655 C CA . GLN A 1 83 ? 42.625 -1.874 -45.103 1.00 64.69 83 GLN A CA 1
ATOM 656 C C . GLN A 1 83 ? 43.920 -1.056 -45.115 1.00 64.69 83 GLN A C 1
ATOM 658 O O . GLN A 1 83 ? 43.965 -0.006 -45.770 1.00 64.69 83 GLN A O 1
ATOM 663 N N . PRO A 1 84 ? 44.983 -1.491 -44.413 1.00 56.69 84 PRO A N 1
ATOM 664 C CA . PRO A 1 84 ? 46.260 -0.816 -44.503 1.00 56.69 84 PRO A CA 1
ATOM 665 C C . PRO A 1 84 ? 46.722 -0.961 -45.947 1.00 56.69 84 PRO A C 1
ATOM 667 O O . PRO A 1 84 ? 47.049 -2.056 -46.411 1.00 56.69 84 PRO A O 1
ATOM 670 N N . ARG A 1 85 ? 46.709 0.153 -46.681 1.00 62.53 85 ARG A N 1
ATOM 671 C CA . ARG A 1 85 ? 47.210 0.221 -48.048 1.00 62.53 85 ARG A CA 1
ATOM 672 C C . ARG A 1 85 ? 48.706 -0.049 -47.976 1.00 62.53 85 ARG A C 1
ATOM 674 O O . ARG A 1 85 ? 49.497 0.871 -47.797 1.00 62.53 85 ARG A O 1
ATOM 681 N N . ARG A 1 86 ? 49.089 -1.330 -48.054 1.00 63.41 86 ARG A N 1
ATOM 682 C CA . ARG A 1 86 ? 50.483 -1.759 -48.156 1.00 63.41 86 ARG A CA 1
ATOM 683 C C . ARG A 1 86 ? 51.045 -1.082 -49.392 1.00 63.41 86 ARG A C 1
ATOM 685 O O . ARG A 1 86 ? 50.775 -1.483 -50.523 1.00 63.41 86 ARG A O 1
ATOM 692 N N . ARG A 1 87 ? 51.775 0.002 -49.153 1.00 61.22 87 ARG A N 1
ATOM 693 C CA . ARG A 1 87 ? 52.479 0.760 -50.173 1.00 61.22 87 ARG A CA 1
ATOM 694 C C . ARG A 1 87 ? 53.552 -0.185 -50.704 1.00 61.22 87 ARG A C 1
ATOM 696 O O . ARG A 1 87 ? 54.576 -0.383 -50.061 1.00 61.22 87 ARG A O 1
ATOM 703 N N . ARG A 1 88 ? 53.266 -0.855 -51.826 1.00 59.53 88 ARG A N 1
ATOM 704 C CA . ARG A 1 88 ? 54.286 -1.572 -52.593 1.00 59.53 88 ARG A CA 1
ATOM 705 C C . ARG A 1 88 ? 55.290 -0.519 -53.039 1.00 59.53 88 ARG A C 1
ATOM 707 O O . ARG A 1 88 ? 55.011 0.242 -53.959 1.00 59.53 88 ARG A O 1
ATOM 714 N N . VAL A 1 89 ? 56.412 -0.443 -52.341 1.00 64.88 89 VAL A N 1
ATOM 715 C CA . VAL A 1 89 ? 57.592 0.256 -52.834 1.00 64.88 89 VAL A CA 1
ATOM 716 C C . VAL A 1 89 ? 58.134 -0.633 -53.947 1.00 64.88 89 VAL A C 1
ATOM 718 O O . VAL A 1 89 ? 58.514 -1.775 -53.691 1.00 64.88 89 VAL A O 1
ATOM 721 N N . GLN A 1 90 ? 58.043 -0.175 -55.194 1.00 66.38 90 GLN A N 1
ATOM 722 C CA . GLN A 1 90 ? 58.774 -0.823 -56.278 1.00 66.38 90 GLN A CA 1
ATOM 723 C C . GLN A 1 90 ? 60.257 -0.479 -56.075 1.00 66.38 90 GLN A C 1
ATOM 725 O O . GLN A 1 90 ? 60.547 0.672 -55.751 1.00 66.38 90 GLN A O 1
ATOM 730 N N . PRO A 1 91 ? 61.188 -1.439 -56.182 1.00 59.28 91 PRO A N 1
ATOM 731 C CA . PRO A 1 91 ? 62.604 -1.117 -56.113 1.00 59.28 91 PRO A CA 1
ATOM 732 C C . PRO A 1 91 ? 62.995 -0.303 -57.353 1.00 59.28 91 PRO A C 1
ATOM 734 O O . PRO A 1 91 ? 62.791 -0.749 -58.481 1.00 59.28 91 PRO A O 1
ATOM 737 N N . ASP A 1 92 ? 63.548 0.890 -57.143 1.00 64.25 92 ASP A N 1
ATOM 738 C CA . ASP A 1 92 ? 64.031 1.745 -58.226 1.00 64.25 92 ASP A CA 1
ATOM 739 C C . ASP A 1 92 ? 65.255 1.097 -58.898 1.00 64.25 92 ASP A C 1
ATOM 741 O O . ASP A 1 92 ? 66.343 1.021 -58.325 1.00 64.25 92 ASP A O 1
ATOM 745 N N . TYR A 1 93 ? 65.105 0.659 -60.151 1.00 61.12 93 TYR A N 1
ATOM 746 C CA . TYR A 1 93 ? 66.184 0.090 -60.979 1.00 61.12 93 TYR A CA 1
ATOM 747 C C . TYR A 1 93 ? 67.282 1.109 -61.364 1.00 61.12 93 TYR A C 1
ATOM 749 O O . TYR A 1 93 ? 68.243 0.765 -62.052 1.00 61.12 93 TYR A O 1
ATOM 757 N N . LEU A 1 94 ? 67.166 2.362 -60.912 1.00 57.56 94 LEU A N 1
ATOM 758 C CA . LEU A 1 94 ? 68.049 3.474 -61.275 1.00 57.56 94 LEU A CA 1
ATOM 759 C C . LEU A 1 94 ? 69.480 3.316 -60.727 1.00 57.56 94 LEU A C 1
ATOM 761 O O . LEU A 1 94 ? 70.435 3.790 -61.339 1.00 57.56 94 LEU A O 1
ATOM 765 N N . SER A 1 95 ? 69.646 2.606 -59.607 1.00 60.44 95 SER A N 1
ATOM 766 C CA . SER A 1 95 ? 70.950 2.439 -58.944 1.00 60.44 95 SER A CA 1
ATOM 767 C C . SER A 1 95 ? 71.935 1.567 -59.745 1.00 60.44 95 SER A C 1
ATOM 769 O O . SER A 1 95 ? 73.144 1.787 -59.706 1.00 60.44 95 SER A O 1
ATOM 771 N N . LEU A 1 96 ? 71.434 0.613 -60.540 1.00 60.25 96 LEU A N 1
ATOM 772 C CA . LEU A 1 96 ? 72.287 -0.342 -61.260 1.00 60.25 96 LEU A CA 1
ATOM 773 C C . LEU A 1 96 ? 72.904 0.250 -62.539 1.00 60.25 96 LEU A C 1
ATOM 775 O O . LEU A 1 96 ? 74.000 -0.132 -62.932 1.00 60.25 96 LEU A O 1
ATOM 779 N N . VAL A 1 97 ? 72.244 1.223 -63.171 1.00 68.44 97 VAL A N 1
ATOM 780 C CA . VAL A 1 97 ? 72.794 1.918 -64.350 1.00 68.44 97 VAL A CA 1
ATOM 781 C C . VAL A 1 97 ? 73.901 2.892 -63.940 1.00 68.44 97 VAL A C 1
ATOM 783 O O . VAL A 1 97 ? 74.920 3.000 -64.622 1.00 68.44 97 VAL A O 1
ATOM 786 N N . ALA A 1 98 ? 73.737 3.563 -62.797 1.00 71.00 98 ALA A N 1
ATOM 787 C CA . ALA A 1 98 ? 74.728 4.505 -62.288 1.00 71.00 98 ALA A CA 1
ATOM 788 C C . ALA A 1 98 ? 76.066 3.821 -61.967 1.00 71.00 98 ALA A C 1
ATOM 790 O O . ALA A 1 98 ? 77.118 4.366 -62.297 1.00 71.00 98 ALA A O 1
ATOM 791 N N . SER A 1 99 ? 76.045 2.615 -61.385 1.00 74.00 99 SER A N 1
ATOM 792 C CA . SER A 1 99 ? 77.276 1.886 -61.055 1.00 74.00 99 SER A CA 1
ATOM 793 C C . SER A 1 99 ? 78.070 1.475 -62.299 1.00 74.00 99 SER A C 1
ATOM 795 O O . SER A 1 99 ? 79.292 1.621 -62.316 1.00 74.00 99 SER A O 1
ATOM 797 N N . VAL A 1 100 ? 77.392 1.040 -63.366 1.00 83.19 100 VAL A N 1
ATOM 798 C CA . VAL A 1 100 ? 78.038 0.683 -64.640 1.00 83.19 100 VAL A CA 1
ATOM 799 C C . VAL A 1 100 ? 78.661 1.911 -65.308 1.00 83.19 100 VAL A C 1
ATOM 801 O O . VAL A 1 100 ? 79.800 1.844 -65.770 1.00 83.19 100 VAL A O 1
ATOM 804 N N . LEU A 1 101 ? 77.959 3.050 -65.317 1.00 87.94 101 LEU A N 1
ATOM 805 C CA . LEU A 1 101 ? 78.484 4.294 -65.891 1.00 87.94 101 LEU A CA 1
ATOM 806 C C . LEU A 1 101 ? 79.717 4.806 -65.139 1.00 87.94 101 LEU A C 1
ATOM 808 O O . LEU A 1 101 ? 80.691 5.203 -65.773 1.00 87.94 101 LEU A O 1
ATOM 812 N N . LEU A 1 102 ? 79.703 4.765 -63.804 1.00 89.00 102 LEU A N 1
ATOM 813 C CA . LEU A 1 102 ? 80.825 5.224 -62.978 1.00 89.00 102 LEU A CA 1
ATOM 814 C C . LEU A 1 102 ? 82.055 4.321 -63.157 1.00 89.00 102 LEU A C 1
ATOM 816 O O . LEU A 1 102 ? 83.175 4.817 -63.263 1.00 89.00 102 LEU A O 1
ATOM 820 N N . MET A 1 103 ? 81.846 3.005 -63.277 1.00 89.38 103 MET A N 1
ATOM 821 C CA . MET A 1 103 ? 82.918 2.051 -63.569 1.00 89.38 103 MET A CA 1
ATOM 822 C C . MET A 1 103 ? 83.539 2.298 -64.951 1.00 89.38 103 MET A C 1
ATOM 824 O O . MET A 1 103 ? 84.762 2.356 -65.066 1.00 89.38 103 MET A O 1
ATOM 828 N N . LEU A 1 104 ? 82.719 2.503 -65.989 1.00 90.56 104 LEU A N 1
ATOM 829 C CA . LEU A 1 104 ? 83.208 2.824 -67.336 1.00 90.56 104 LEU A CA 1
ATOM 830 C C . LEU A 1 104 ? 83.961 4.157 -67.368 1.00 90.56 104 LEU A C 1
ATOM 832 O O . LEU A 1 104 ? 85.033 4.240 -67.965 1.00 90.56 104 LEU A O 1
ATOM 836 N N . PHE A 1 105 ? 83.429 5.180 -66.695 1.00 91.50 105 PHE A N 1
ATOM 837 C CA . PHE A 1 105 ? 84.072 6.487 -66.600 1.00 91.50 105 PHE A CA 1
ATOM 838 C C . PHE A 1 105 ? 85.430 6.397 -65.891 1.00 91.50 105 PHE A C 1
ATOM 840 O O . PHE A 1 105 ? 86.415 6.933 -66.389 1.00 91.50 105 PHE A O 1
ATOM 847 N N . GLY A 1 106 ? 85.513 5.662 -64.776 1.00 89.06 106 GLY A N 1
ATOM 848 C CA . GLY A 1 106 ? 86.765 5.455 -64.045 1.00 89.06 106 GLY A CA 1
ATOM 849 C C . GLY A 1 106 ? 87.830 4.713 -64.859 1.00 89.06 106 GLY A C 1
ATOM 850 O O . GLY A 1 106 ? 88.989 5.122 -64.866 1.00 89.06 106 GLY A O 1
ATOM 851 N N . VAL A 1 107 ? 87.447 3.661 -65.593 1.00 90.06 107 VAL A N 1
ATOM 852 C CA . VAL A 1 107 ? 88.373 2.926 -66.475 1.00 90.06 107 VAL A CA 1
ATOM 853 C C . VAL A 1 107 ? 88.865 3.815 -67.618 1.00 90.06 107 VAL A C 1
ATOM 855 O O . VAL A 1 107 ? 90.057 3.821 -67.918 1.00 90.06 107 VAL A O 1
ATOM 858 N N . MET A 1 108 ? 87.974 4.600 -68.230 1.00 89.31 108 MET A N 1
ATOM 859 C CA . MET A 1 108 ? 88.347 5.519 -69.306 1.00 89.31 108 MET A CA 1
ATOM 860 C C . MET A 1 108 ? 89.289 6.625 -68.810 1.00 89.31 108 MET A C 1
ATOM 862 O O . MET A 1 108 ? 90.281 6.922 -69.475 1.00 89.31 108 MET A O 1
ATOM 866 N N . PHE A 1 109 ? 89.040 7.162 -67.612 1.00 89.81 109 PHE A N 1
ATOM 867 C CA . PHE A 1 109 ? 89.924 8.129 -66.965 1.00 89.81 1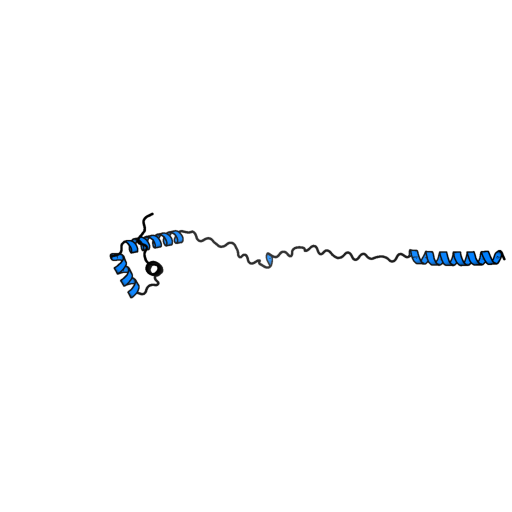09 PHE A CA 1
ATOM 868 C C . PHE A 1 109 ? 91.318 7.538 -66.697 1.00 89.81 109 PHE A C 1
ATOM 870 O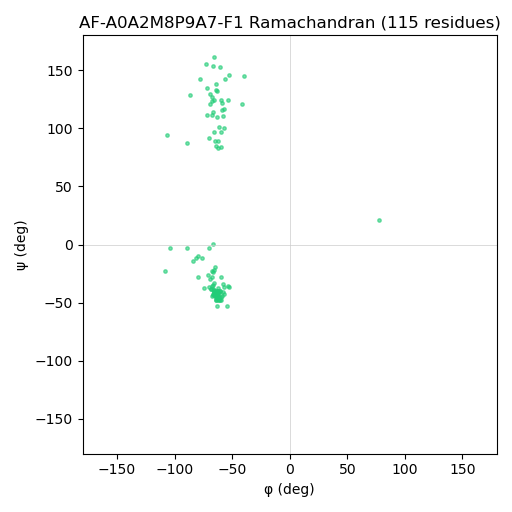 O . PHE A 1 109 ? 92.322 8.152 -67.053 1.00 89.81 109 PHE A O 1
ATOM 877 N N . MET A 1 110 ? 91.406 6.310 -66.170 1.00 87.81 110 MET A N 1
ATOM 878 C CA . MET A 1 110 ? 92.701 5.668 -65.904 1.00 87.81 110 MET A CA 1
ATOM 879 C C . MET A 1 110 ? 93.495 5.372 -67.187 1.00 87.81 110 MET A C 1
ATOM 881 O O . MET A 1 110 ? 94.708 5.568 -67.225 1.00 87.81 110 MET A O 1
ATOM 885 N N . LEU A 1 111 ? 92.814 4.942 -68.254 1.00 86.75 111 LEU A N 1
ATOM 886 C CA . LEU A 1 111 ? 93.444 4.740 -69.563 1.00 86.75 111 LEU A CA 1
ATOM 887 C C . LEU A 1 111 ? 93.936 6.062 -70.173 1.00 86.75 111 LEU A C 1
ATOM 889 O O . LEU A 1 111 ? 94.956 6.067 -70.857 1.00 86.75 111 LEU A O 1
ATOM 893 N N . SER A 1 112 ? 93.242 7.177 -69.914 1.00 82.62 112 SER A N 1
ATOM 894 C CA . SER A 1 112 ? 93.669 8.498 -70.389 1.00 82.62 112 SER A CA 1
ATOM 895 C C . SER A 1 112 ? 94.924 9.018 -69.678 1.00 82.62 112 SER A C 1
ATOM 897 O O . SER A 1 112 ? 95.785 9.595 -70.336 1.00 82.62 112 SER A O 1
ATOM 899 N N . GLU A 1 113 ? 95.077 8.743 -68.378 1.00 76.75 113 GLU A N 1
ATOM 900 C CA . GLU A 1 113 ? 96.288 9.069 -67.607 1.00 76.75 113 GLU A CA 1
ATOM 901 C C . GLU A 1 113 ? 97.502 8.261 -68.095 1.00 76.75 113 GLU A C 1
ATOM 903 O O . GLU A 1 113 ? 98.572 8.823 -68.309 1.00 76.75 113 GLU A O 1
ATOM 908 N N . LEU A 1 114 ? 97.326 6.964 -68.385 1.00 75.31 114 LEU A N 1
ATOM 909 C CA . LEU A 1 114 ? 98.400 6.118 -68.930 1.00 75.31 114 LEU A CA 1
ATOM 910 C C . LEU A 1 114 ? 98.861 6.531 -70.337 1.00 75.31 114 LEU A C 1
ATOM 912 O O . LEU A 1 114 ? 99.952 6.160 -70.755 1.00 75.31 114 LEU A O 1
ATOM 916 N N . SER A 1 115 ? 98.025 7.255 -71.086 1.00 74.56 115 SER A N 1
ATOM 917 C CA . SER A 1 115 ? 98.370 7.762 -72.417 1.00 74.56 115 SER A CA 1
ATOM 918 C C . SER A 1 115 ? 99.146 9.085 -72.380 1.00 74.56 115 SER A C 1
ATOM 920 O O . SER A 1 115 ? 99.660 9.486 -73.425 1.00 74.56 115 SER A O 1
ATOM 922 N N . GLN A 1 116 ? 99.185 9.787 -71.242 1.00 67.19 116 GLN A N 1
ATOM 923 C CA . GLN A 1 116 ? 99.875 11.078 -71.097 1.00 67.19 116 GLN A CA 1
ATOM 924 C C . GLN A 1 116 ? 101.213 10.996 -70.343 1.00 67.19 116 GLN A C 1
ATOM 926 O O . GLN A 1 116 ? 101.911 12.007 -70.254 1.00 67.19 116 GLN A O 1
ATOM 931 N N . SER A 1 117 ? 101.589 9.815 -69.842 1.00 55.00 117 SER A N 1
ATOM 932 C CA . SER A 1 117 ? 102.915 9.499 -69.283 1.00 55.00 117 SER A CA 1
ATOM 933 C C . SER A 1 117 ? 103.830 8.844 -70.311 1.00 55.00 117 SER A C 1
ATOM 935 O O . SER A 1 117 ? 105.015 9.23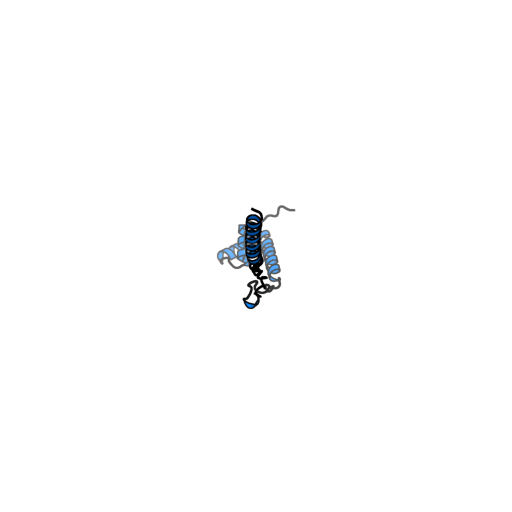3 -70.380 1.00 55.00 117 SER A O 1
#

Mean predicted aligned error: 17.09 Å

Secondary structure (DSSP, 8-state):
-----PPPHHHHHHHHHHHHT-S-HHHHHHHHHHHHH-HHHHHHHHHHHHHHHHHHTS--PPPPS-SS--GGG-------------------THHHHHHHHHHHHHHHHHHHHHTT-

pLDDT: mean 82.31, std 15.46, range [39.78, 98.25]

Sequence (117 aa):
MSAEQQISPQDYELLSAYIDGELTDAERNTLEQRLTTEPTLQRELSSLRNTVNLIHQIQPMTAPRNFTLTADMVTPQNVIQLQPRRRRVQPDYLSLVASVLLMLFGVMFMLSELSQS

Foldseek 3Di:
DDPDPDDDPVLVVLLVCVVVVNDDPVSNVVVVVCCVVPVSSVVVSVVVVVVVVVVVPDDDDDDDPPPDDDPVNDDPPPPPPPDPPPPPDDPPPVVVVVVVVVVVVVVVVVVVVVVVD